Protein AF-A0A1F1UYZ4-F1 (afdb_monomer_lite)

Foldseek 3Di:
DDPVVVVVVVVVVVCVVPDADDAAAAEDEAEAEPPPPPPCVVVCCVRHYVHYHYHYDHDHPPCCCVNPVNVVVVVVVVVVVVVVVPDPPPPPPPDDPPPPPPPPPDDDDDDDDDD

Radius of gyration: 26.89 Å; chains: 1; bounding box: 48×24×97 Å

Sequence (115 aa):
MTATEFNSLRSLIDARTRYRPEGRVREALFVFPDDGEAHNHDQWRDHLVDDLCVAGVAGNHYSFVLGEDAALTGALIGEYIERRRQAPETDDRAADPSSEGIDRSRDRGNEMEHD

Structure (mmCIF, N/CA/C/O backbone):
data_AF-A0A1F1UYZ4-F1
#
_entry.id   AF-A0A1F1UYZ4-F1
#
loop_
_atom_site.group_PDB
_atom_site.id
_atom_site.type_symbol
_atom_site.label_atom_id
_atom_site.label_alt_id
_atom_site.label_comp_id
_atom_site.label_asym_id
_atom_site.label_entity_id
_atom_site.label_seq_id
_atom_site.pdbx_PDB_ins_code
_atom_site.Cartn_x
_atom_site.Cartn_y
_atom_site.Cartn_z
_atom_site.occupancy
_atom_site.B_iso_or_equiv
_atom_site.auth_seq_id
_atom_site.auth_comp_id
_atom_site.auth_asym_id
_atom_site.auth_atom_id
_atom_site.pdbx_PDB_model_num
ATOM 1 N N . MET A 1 1 ? 29.388 -0.377 -11.493 1.00 69.31 1 MET A N 1
ATOM 2 C CA . MET A 1 1 ? 29.049 -0.623 -10.083 1.00 69.31 1 MET A CA 1
ATOM 3 C C . MET A 1 1 ? 30.324 -0.545 -9.264 1.00 69.31 1 MET A C 1
ATOM 5 O O . MET A 1 1 ? 31.276 -1.252 -9.577 1.00 69.31 1 MET A O 1
ATOM 9 N N . THR A 1 2 ? 30.385 0.363 -8.299 1.00 91.19 2 THR A N 1
ATOM 10 C CA . THR A 1 2 ? 31.545 0.572 -7.423 1.00 91.19 2 THR A CA 1
ATOM 11 C C . THR A 1 2 ? 31.483 -0.349 -6.199 1.00 91.19 2 THR A C 1
ATOM 13 O O . THR A 1 2 ? 30.421 -0.864 -5.846 1.00 91.19 2 THR A O 1
ATOM 16 N N . ALA A 1 3 ? 32.615 -0.547 -5.514 1.00 89.25 3 ALA A N 1
ATOM 17 C CA . ALA A 1 3 ? 32.651 -1.315 -4.265 1.00 89.25 3 ALA A CA 1
ATOM 18 C C . ALA A 1 3 ? 31.748 -0.702 -3.174 1.00 89.25 3 ALA A C 1
ATOM 20 O O . ALA A 1 3 ? 31.145 -1.430 -2.386 1.00 89.25 3 ALA A O 1
ATOM 21 N N . THR A 1 4 ? 31.608 0.627 -3.155 1.00 91.50 4 THR A N 1
ATOM 22 C CA . THR A 1 4 ? 30.711 1.342 -2.237 1.00 91.50 4 THR A CA 1
ATOM 23 C C . THR A 1 4 ? 29.248 1.041 -2.543 1.00 91.50 4 THR A C 1
ATOM 25 O O . THR A 1 4 ? 28.521 0.633 -1.644 1.00 91.50 4 THR A O 1
ATOM 28 N N . GLU A 1 5 ? 28.830 1.151 -3.808 1.00 89.38 5 GLU A N 1
ATOM 29 C CA . GLU A 1 5 ? 27.459 0.828 -4.239 1.00 89.38 5 GLU A CA 1
ATOM 30 C C . GLU A 1 5 ? 27.087 -0.621 -3.902 1.00 89.38 5 GLU A C 1
ATOM 32 O O . GLU A 1 5 ? 25.988 -0.892 -3.417 1.00 89.38 5 GLU A O 1
ATOM 37 N N . PHE A 1 6 ? 28.026 -1.551 -4.095 1.00 91.94 6 PHE A N 1
ATOM 38 C CA . PHE A 1 6 ? 27.838 -2.956 -3.742 1.00 91.94 6 PHE A CA 1
ATOM 39 C C . PHE A 1 6 ? 27.667 -3.177 -2.241 1.00 91.94 6 PHE A C 1
ATOM 41 O O . PHE A 1 6 ? 26.731 -3.857 -1.816 1.00 91.94 6 PHE A O 1
ATOM 48 N N . ASN A 1 7 ? 28.530 -2.573 -1.426 1.00 92.00 7 ASN A N 1
ATOM 49 C CA . ASN A 1 7 ? 28.435 -2.698 0.024 1.00 92.00 7 ASN A CA 1
ATOM 50 C C . ASN A 1 7 ? 27.158 -2.055 0.576 1.00 92.00 7 ASN A C 1
ATOM 52 O O . ASN A 1 7 ? 26.541 -2.625 1.475 1.00 92.00 7 ASN A O 1
ATOM 56 N N . SER A 1 8 ? 26.724 -0.925 0.015 1.00 92.88 8 SER A N 1
ATOM 57 C CA . SER A 1 8 ? 25.457 -0.285 0.374 1.00 92.88 8 SER A CA 1
ATOM 58 C C . SER A 1 8 ? 24.259 -1.173 0.043 1.00 92.88 8 SER A C 1
ATOM 60 O O . SER A 1 8 ? 23.413 -1.393 0.909 1.00 92.88 8 SER A O 1
ATOM 62 N N . LEU A 1 9 ? 24.207 -1.745 -1.164 1.00 93.44 9 LEU A N 1
ATOM 63 C CA . LEU A 1 9 ? 23.121 -2.645 -1.556 1.00 93.44 9 LEU A CA 1
ATOM 64 C C . LEU A 1 9 ? 23.063 -3.884 -0.654 1.00 93.44 9 LEU A C 1
ATOM 66 O O . LEU A 1 9 ? 21.989 -4.254 -0.183 1.00 93.44 9 LEU A O 1
ATOM 70 N N . ARG A 1 10 ? 24.218 -4.494 -0.361 1.00 93.56 10 ARG A N 1
ATOM 71 C CA . ARG A 1 10 ? 24.305 -5.649 0.541 1.00 93.56 10 ARG A CA 1
ATOM 72 C C . ARG A 1 10 ? 23.742 -5.323 1.925 1.00 93.56 10 ARG A C 1
ATOM 74 O O . ARG A 1 10 ? 22.962 -6.108 2.453 1.00 93.56 10 ARG A O 1
ATOM 81 N N . SER A 1 11 ? 24.109 -4.176 2.492 1.00 92.69 11 SER A N 1
ATOM 82 C CA . SER A 1 11 ? 23.614 -3.743 3.803 1.00 92.69 11 SER A CA 1
ATOM 83 C C . SER A 1 11 ? 22.107 -3.484 3.805 1.00 92.69 11 SER A C 1
ATOM 85 O O . SER A 1 11 ? 21.436 -3.848 4.764 1.00 92.69 11 SER A O 1
ATOM 87 N N . LEU A 1 12 ? 21.552 -2.906 2.735 1.00 94.69 12 LEU A N 1
ATOM 88 C CA . LEU A 1 12 ? 20.106 -2.682 2.619 1.00 94.69 12 LEU A CA 1
ATOM 89 C C . LEU A 1 12 ? 19.326 -3.994 2.499 1.00 94.69 12 LEU A C 1
ATOM 91 O O . LEU A 1 12 ? 18.291 -4.156 3.144 1.00 94.69 12 LEU A O 1
ATOM 95 N N . ILE A 1 13 ? 19.833 -4.945 1.709 1.00 93.56 13 ILE A N 1
ATOM 96 C CA . ILE A 1 13 ? 19.235 -6.280 1.600 1.00 93.56 13 ILE A CA 1
ATOM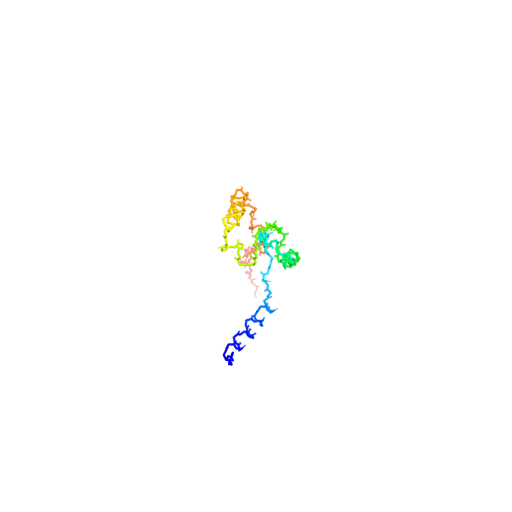 97 C C . ILE A 1 13 ? 19.264 -6.978 2.962 1.00 93.56 13 ILE A C 1
ATOM 99 O O . ILE A 1 13 ? 18.246 -7.516 3.385 1.00 93.56 13 ILE A O 1
ATOM 103 N N . ASP A 1 14 ? 20.398 -6.932 3.662 1.00 94.94 14 ASP A N 1
ATOM 104 C CA . ASP A 1 14 ? 20.559 -7.537 4.986 1.00 94.94 14 ASP A CA 1
ATOM 105 C C . ASP A 1 14 ? 19.643 -6.893 6.041 1.00 94.94 14 ASP A C 1
ATOM 107 O O . ASP A 1 14 ? 19.011 -7.589 6.834 1.00 94.94 14 ASP A O 1
ATOM 111 N N . ALA A 1 15 ? 19.492 -5.566 6.011 1.00 92.81 15 ALA A N 1
ATOM 112 C CA . ALA A 1 15 ? 18.546 -4.861 6.870 1.00 92.81 15 ALA A CA 1
ATOM 113 C C . ALA A 1 15 ? 17.096 -5.286 6.582 1.00 92.81 15 ALA A C 1
ATOM 115 O O . ALA A 1 15 ? 16.347 -5.591 7.510 1.00 92.81 15 ALA A O 1
ATOM 116 N N . ARG A 1 16 ? 16.707 -5.379 5.303 1.00 89.81 16 ARG A N 1
ATOM 117 C CA . ARG A 1 16 ? 15.364 -5.822 4.897 1.00 89.81 16 ARG A CA 1
ATOM 118 C C . ARG A 1 16 ? 15.072 -7.256 5.339 1.00 89.81 16 ARG A C 1
ATOM 120 O O . ARG A 1 16 ? 13.970 -7.531 5.799 1.00 89.81 16 ARG A O 1
ATOM 127 N N . THR A 1 17 ? 16.019 -8.181 5.181 1.00 88.81 17 THR A N 1
ATOM 128 C CA . THR A 1 17 ? 15.790 -9.603 5.496 1.00 88.81 17 THR A CA 1
ATOM 129 C C . THR A 1 17 ? 15.704 -9.860 6.997 1.00 88.81 17 THR A C 1
ATOM 131 O O . THR A 1 17 ? 14.912 -10.706 7.428 1.00 88.81 17 THR A O 1
ATOM 134 N N . ARG A 1 18 ? 16.483 -9.118 7.792 1.00 89.56 18 ARG A N 1
ATOM 135 C CA . ARG A 1 18 ? 16.487 -9.214 9.258 1.00 89.56 18 ARG A CA 1
ATOM 136 C C . ARG A 1 18 ? 15.361 -8.444 9.927 1.00 89.56 18 ARG A C 1
ATOM 138 O O . ARG A 1 18 ? 15.066 -8.742 11.080 1.00 89.56 18 ARG A O 1
ATOM 145 N N . TYR A 1 19 ? 14.746 -7.480 9.241 1.00 85.19 19 TYR A N 1
ATOM 146 C CA . TYR A 1 19 ? 13.651 -6.710 9.813 1.00 85.19 19 TYR A CA 1
ATOM 147 C C . TYR A 1 19 ? 12.532 -7.641 10.288 1.00 85.19 19 TYR A C 1
ATOM 149 O O . TYR A 1 19 ? 12.014 -8.481 9.541 1.00 85.19 19 TYR A O 1
ATOM 157 N N . ARG A 1 20 ? 12.182 -7.495 11.561 1.00 83.31 20 ARG A N 1
ATOM 158 C CA . ARG A 1 20 ? 11.037 -8.137 12.188 1.00 83.31 20 ARG A CA 1
ATOM 159 C C . ARG A 1 20 ? 10.291 -7.042 12.941 1.00 83.31 20 ARG A C 1
ATOM 161 O O . ARG A 1 20 ? 10.913 -6.396 13.781 1.00 83.31 20 ARG A O 1
ATOM 168 N N . PRO A 1 21 ? 9.023 -6.776 12.601 1.00 81.31 21 PRO A N 1
ATOM 169 C CA . PRO A 1 21 ? 8.246 -5.780 13.318 1.00 81.31 21 PRO A CA 1
ATOM 170 C C . PRO A 1 21 ? 8.091 -6.195 14.786 1.00 81.31 21 PRO A C 1
ATOM 172 O O . PRO A 1 21 ? 7.896 -7.373 15.092 1.00 81.31 21 PRO A O 1
ATOM 175 N N . GLU A 1 22 ? 8.211 -5.224 15.689 1.00 83.44 22 GLU A N 1
ATOM 176 C CA . GLU A 1 22 ? 7.944 -5.415 17.111 1.00 83.44 22 GLU A CA 1
ATOM 177 C C . GLU A 1 22 ? 6.446 -5.224 17.357 1.00 83.44 22 GLU A C 1
ATOM 179 O O . GLU A 1 22 ? 5.905 -4.139 17.152 1.00 83.44 22 GLU A O 1
ATOM 184 N N . GLY A 1 23 ? 5.771 -6.291 17.786 1.00 83.31 23 GLY A N 1
ATOM 185 C CA . GLY A 1 23 ? 4.332 -6.269 18.036 1.00 83.31 23 GLY A CA 1
ATOM 186 C C . GLY A 1 23 ? 3.474 -6.357 16.771 1.00 83.31 23 GLY A C 1
ATOM 187 O O . GLY A 1 23 ? 3.966 -6.492 15.649 1.00 83.31 23 GLY A O 1
ATOM 188 N N . ARG A 1 24 ? 2.157 -6.334 16.987 1.00 88.31 24 ARG A N 1
ATOM 189 C CA . ARG A 1 24 ? 1.140 -6.404 15.932 1.00 88.31 24 ARG A CA 1
ATOM 190 C C . ARG A 1 24 ? 0.412 -5.071 15.815 1.00 88.31 24 ARG A C 1
ATOM 192 O O . ARG A 1 24 ? 0.246 -4.349 16.796 1.00 88.31 24 ARG A O 1
ATOM 199 N N . VAL A 1 25 ? -0.006 -4.752 14.599 1.00 89.81 25 VAL A N 1
ATOM 200 C CA . VAL A 1 25 ? -0.824 -3.587 14.276 1.00 89.81 25 VAL A CA 1
ATOM 201 C C . VAL A 1 25 ? -2.285 -4.020 14.308 1.00 89.81 25 VAL A C 1
ATOM 203 O O . VAL A 1 25 ? -2.671 -4.947 13.601 1.00 89.81 25 VAL A O 1
ATOM 206 N N . ARG A 1 26 ? -3.112 -3.336 15.104 1.00 89.06 26 ARG A N 1
ATOM 207 C CA . ARG A 1 26 ? -4.534 -3.685 15.242 1.00 89.06 26 ARG A CA 1
ATOM 208 C C . ARG A 1 26 ? -5.284 -3.614 13.911 1.00 89.06 26 ARG A C 1
ATOM 210 O O . ARG A 1 26 ? -6.054 -4.509 13.600 1.00 89.06 26 ARG A O 1
ATOM 217 N N . GLU A 1 27 ? -5.060 -2.557 13.136 1.00 92.25 27 GLU A N 1
ATOM 218 C CA . GLU A 1 27 ? -5.765 -2.338 11.872 1.00 92.25 27 GLU A CA 1
ATOM 219 C C . GLU A 1 27 ? -4.883 -1.599 10.862 1.00 92.25 27 GLU A C 1
ATOM 221 O O . GLU A 1 27 ? -4.179 -0.650 11.225 1.00 92.25 27 GLU A O 1
ATOM 226 N N . ALA A 1 28 ? -4.935 -2.005 9.592 1.00 93.31 28 ALA A N 1
ATOM 227 C CA . ALA A 1 28 ? -4.249 -1.318 8.503 1.00 93.31 28 ALA A CA 1
ATOM 228 C C . ALA A 1 28 ? -5.020 -1.399 7.177 1.00 93.31 28 ALA A C 1
ATOM 230 O O . ALA A 1 28 ? -5.751 -2.353 6.917 1.00 93.31 28 ALA A O 1
ATOM 231 N N . LEU A 1 29 ? -4.778 -0.416 6.302 1.00 94.44 29 LEU A N 1
ATOM 232 C CA . LEU A 1 29 ? -5.144 -0.463 4.887 1.00 94.44 29 LEU A CA 1
ATOM 233 C C . LEU A 1 29 ? -3.911 -0.823 4.050 1.00 94.44 29 LEU A C 1
ATOM 235 O O . LEU A 1 29 ? -2.898 -0.124 4.102 1.00 94.44 29 LEU A O 1
ATOM 239 N N . PHE A 1 30 ? -4.028 -1.866 3.234 1.00 92.94 30 PHE A N 1
ATOM 240 C CA . PHE A 1 30 ? -3.057 -2.249 2.217 1.00 92.94 30 PHE A CA 1
ATOM 241 C C . PHE A 1 30 ? -3.593 -1.887 0.830 1.00 92.94 30 PHE A C 1
ATOM 243 O O . PHE A 1 30 ? -4.522 -2.521 0.330 1.00 92.94 30 PHE A O 1
ATOM 250 N N . VAL A 1 31 ? -3.011 -0.863 0.206 1.00 93.19 31 VAL A N 1
ATOM 251 C CA . VAL A 1 31 ? -3.327 -0.488 -1.179 1.00 93.19 31 VAL A CA 1
ATOM 252 C C . VAL A 1 31 ? -2.265 -1.062 -2.102 1.00 93.19 31 VAL A C 1
ATOM 254 O O . VAL A 1 31 ? -1.074 -0.886 -1.838 1.00 93.19 31 VAL A O 1
ATOM 257 N N . PHE A 1 32 ? -2.680 -1.746 -3.165 1.00 90.88 32 PHE A N 1
ATOM 258 C CA . PHE A 1 32 ? -1.761 -2.451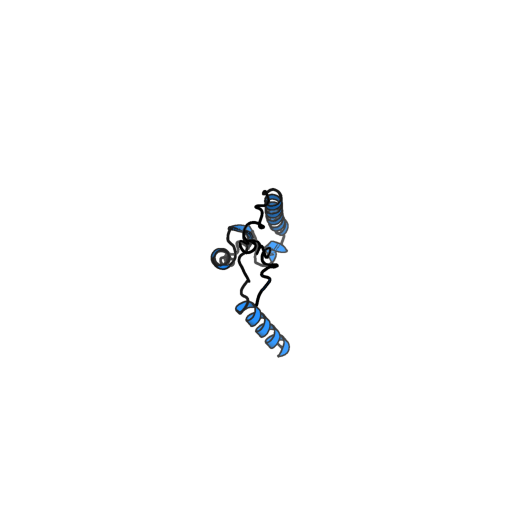 -4.052 1.00 90.88 32 PHE A CA 1
ATOM 259 C C . PHE A 1 32 ? -2.126 -2.286 -5.528 1.00 90.88 32 PHE A C 1
ATOM 261 O O . PHE A 1 32 ? -3.308 -2.185 -5.847 1.00 90.88 32 PHE A O 1
ATOM 268 N N . PRO A 1 33 ? -1.131 -2.244 -6.432 1.00 91.50 33 PRO A N 1
ATOM 269 C CA . PRO A 1 33 ? -1.394 -2.249 -7.862 1.00 91.50 33 PRO A CA 1
ATOM 270 C C . PRO A 1 33 ? -1.932 -3.615 -8.311 1.00 91.50 33 PRO A C 1
ATOM 272 O O . PRO A 1 33 ? -1.360 -4.652 -7.976 1.00 91.50 33 PRO A O 1
ATOM 275 N N . ASP A 1 34 ? -2.979 -3.617 -9.129 1.00 86.88 34 ASP A N 1
ATOM 276 C CA . ASP A 1 34 ? -3.539 -4.814 -9.769 1.00 86.88 34 ASP A CA 1
ATOM 277 C C . ASP A 1 34 ? -2.702 -5.235 -10.998 1.00 86.88 34 ASP A C 1
ATOM 279 O O . ASP A 1 34 ? -3.224 -5.493 -12.084 1.00 86.88 34 ASP A O 1
ATOM 283 N N . ASP A 1 35 ? -1.376 -5.284 -10.845 1.00 85.88 35 ASP A N 1
ATOM 284 C CA . ASP A 1 35 ? -0.420 -5.655 -11.898 1.00 85.88 35 ASP A CA 1
ATOM 285 C C . ASP A 1 35 ? -0.088 -7.158 -11.932 1.00 85.88 35 ASP A C 1
ATOM 287 O O . ASP A 1 35 ? 0.623 -7.615 -12.826 1.00 85.88 35 ASP A O 1
ATOM 291 N N . GLY A 1 36 ? -0.632 -7.932 -10.987 1.00 79.06 36 GLY A N 1
ATOM 292 C CA . GLY A 1 36 ? -0.391 -9.372 -10.850 1.00 79.06 36 GLY A CA 1
ATOM 293 C C . GLY A 1 36 ? 0.887 -9.736 -10.085 1.00 79.06 36 GLY A C 1
ATOM 294 O O . GLY A 1 36 ? 1.190 -10.917 -9.934 1.00 79.06 36 GLY A O 1
ATOM 295 N N . GLU A 1 37 ? 1.630 -8.750 -9.576 1.00 77.06 37 GLU A N 1
ATOM 296 C CA . GLU A 1 37 ? 2.883 -8.970 -8.840 1.00 77.06 37 GLU A CA 1
ATOM 297 C C . GLU A 1 37 ? 2.711 -8.742 -7.323 1.00 77.06 37 GLU A C 1
ATOM 299 O O . GLU A 1 37 ? 3.487 -9.244 -6.505 1.00 77.06 37 GLU A O 1
ATOM 304 N N . ALA A 1 38 ? 1.662 -8.024 -6.906 1.00 71.94 38 ALA A N 1
ATOM 305 C CA . ALA A 1 38 ? 1.431 -7.610 -5.519 1.00 71.94 38 ALA A CA 1
ATOM 306 C C . ALA A 1 38 ? 0.494 -8.547 -4.715 1.00 71.94 38 ALA A C 1
ATOM 308 O O . ALA A 1 38 ? -0.471 -8.117 -4.080 1.00 71.94 38 ALA A O 1
ATOM 309 N N . HIS A 1 39 ? 0.788 -9.852 -4.691 1.00 70.00 39 HIS A N 1
ATOM 310 C CA . HIS A 1 39 ? -0.037 -10.864 -3.998 1.00 70.00 39 HIS A CA 1
ATOM 311 C C . HIS A 1 39 ? 0.425 -11.225 -2.578 1.00 70.00 39 HIS A C 1
ATOM 313 O O . HIS A 1 39 ? -0.116 -12.129 -1.950 1.00 70.00 39 HIS A O 1
ATOM 319 N N . ASN A 1 40 ? 1.425 -10.536 -2.031 1.00 76.75 40 ASN A N 1
ATOM 320 C CA . ASN A 1 40 ? 1.974 -10.858 -0.712 1.00 76.75 40 ASN A CA 1
ATOM 321 C C . ASN A 1 40 ? 1.217 -10.215 0.464 1.00 76.75 40 ASN A C 1
ATOM 323 O O . ASN A 1 40 ? 1.678 -10.327 1.600 1.00 76.75 40 ASN A O 1
ATOM 327 N N . HIS A 1 41 ? 0.083 -9.550 0.228 1.00 79.56 41 HIS A N 1
ATOM 328 C CA . HIS A 1 41 ? -0.699 -8.901 1.286 1.00 79.56 41 HIS A CA 1
ATOM 329 C C . HIS A 1 41 ? -1.236 -9.901 2.324 1.00 79.56 41 HIS A C 1
ATOM 331 O O . HIS A 1 41 ? -1.338 -9.558 3.499 1.00 79.56 41 HIS A O 1
ATOM 337 N N . ASP A 1 42 ? -1.479 -11.159 1.945 1.00 81.44 42 ASP A N 1
ATOM 338 C CA . ASP A 1 42 ? -1.878 -12.205 2.897 1.00 81.44 42 ASP A CA 1
ATOM 339 C C . ASP A 1 42 ? -0.812 -12.448 3.981 1.00 81.44 42 ASP A C 1
ATOM 341 O O . ASP A 1 42 ? -1.145 -12.618 5.152 1.00 81.44 42 ASP A O 1
ATOM 345 N N . GLN A 1 43 ? 0.478 -12.321 3.642 1.00 85.19 43 GLN A N 1
ATOM 346 C CA . GLN A 1 43 ? 1.570 -12.460 4.617 1.00 85.19 43 GLN A CA 1
ATOM 347 C C . GLN A 1 43 ? 1.542 -11.358 5.688 1.00 85.19 43 GLN A C 1
ATOM 349 O O . GLN A 1 43 ? 2.036 -11.557 6.798 1.00 85.19 43 GLN A O 1
ATOM 354 N N . TRP A 1 44 ? 0.971 -10.190 5.379 1.00 87.62 44 TRP A N 1
ATOM 355 C CA . TRP A 1 44 ? 0.827 -9.105 6.350 1.00 87.62 44 TRP A CA 1
ATOM 356 C C . TRP A 1 44 ? -0.244 -9.425 7.385 1.00 87.62 44 TRP A C 1
ATOM 358 O O . TRP A 1 44 ? -0.033 -9.164 8.568 1.00 87.62 44 TRP A O 1
ATOM 368 N N . ARG A 1 45 ? -1.356 -10.032 6.958 1.00 84.62 45 ARG A N 1
ATOM 369 C CA . ARG A 1 45 ? -2.423 -10.487 7.857 1.00 84.62 45 ARG A CA 1
ATOM 370 C C . ARG A 1 45 ? -1.894 -11.548 8.827 1.00 84.62 45 ARG A C 1
ATOM 372 O O . ARG A 1 45 ? -2.060 -11.441 10.042 1.00 84.62 45 ARG A O 1
ATOM 379 N N . ASP A 1 46 ? -1.153 -12.517 8.298 1.00 84.75 46 ASP A N 1
ATOM 380 C CA . ASP A 1 46 ? -0.622 -13.621 9.099 1.00 84.75 46 ASP A CA 1
ATOM 381 C C . ASP A 1 46 ? 0.396 -13.143 10.147 1.00 84.75 46 ASP A C 1
ATOM 383 O O . ASP A 1 46 ? 0.387 -13.586 11.300 1.00 84.75 46 ASP A O 1
ATOM 387 N N . HIS A 1 47 ? 1.265 -12.196 9.787 1.00 82.50 47 HIS A N 1
ATOM 388 C CA . HIS A 1 47 ? 2.439 -11.883 10.605 1.00 82.50 47 HIS A CA 1
ATOM 389 C C . HIS A 1 47 ? 2.406 -10.540 11.334 1.00 82.50 47 HIS A C 1
ATOM 391 O O . HIS A 1 47 ? 3.157 -10.389 12.297 1.00 82.50 47 HIS A O 1
ATOM 397 N N . LEU A 1 48 ? 1.577 -9.581 10.915 1.00 88.69 48 LEU A N 1
ATOM 398 C CA . LEU A 1 48 ? 1.720 -8.193 11.363 1.00 88.69 48 LEU A CA 1
ATOM 399 C C . LEU A 1 48 ? 0.408 -7.485 11.703 1.00 88.69 48 LEU A C 1
ATOM 401 O O . LEU A 1 48 ? 0.416 -6.677 12.626 1.00 88.69 48 LEU A O 1
ATOM 405 N N . VAL A 1 49 ? -0.690 -7.747 10.993 1.00 91.88 49 VAL A N 1
ATOM 406 C CA . VAL A 1 49 ? -1.922 -6.948 11.106 1.00 91.88 49 VAL A CA 1
ATOM 407 C C . VAL A 1 49 ? -3.112 -7.823 11.486 1.00 91.88 49 VAL A C 1
ATOM 409 O O . VAL A 1 49 ? -3.362 -8.822 10.819 1.00 91.88 49 VAL A O 1
ATOM 412 N N . ASP A 1 50 ? -3.852 -7.448 12.530 1.00 89.56 50 ASP A N 1
ATOM 413 C CA . ASP A 1 50 ? -5.036 -8.201 12.973 1.00 89.56 50 ASP A CA 1
ATOM 414 C C . ASP A 1 50 ? -6.240 -7.973 12.051 1.00 89.56 50 ASP A C 1
ATOM 416 O O . ASP A 1 50 ? -6.845 -8.935 11.579 1.00 89.56 50 ASP A O 1
ATOM 420 N N . ASP A 1 51 ? -6.543 -6.711 11.743 1.00 90.62 51 ASP A N 1
ATOM 421 C CA . ASP A 1 51 ? -7.603 -6.316 10.815 1.00 90.62 51 ASP A CA 1
ATOM 422 C C . ASP A 1 51 ? -7.021 -5.616 9.574 1.00 90.62 51 ASP A C 1
ATOM 424 O O . ASP A 1 51 ? -6.672 -4.432 9.585 1.00 90.62 51 ASP A O 1
ATOM 428 N N . LEU A 1 52 ? -6.837 -6.383 8.496 1.00 92.62 52 LEU A N 1
ATOM 429 C CA . LEU A 1 52 ? -6.237 -5.898 7.253 1.00 92.62 52 LEU A CA 1
ATOM 430 C C . LEU A 1 52 ? -7.306 -5.626 6.188 1.00 92.62 52 LEU A C 1
ATOM 432 O O . LEU A 1 52 ? -7.783 -6.552 5.523 1.00 92.62 52 LEU A O 1
ATOM 436 N N . CYS A 1 53 ? -7.597 -4.346 5.960 1.00 92.56 53 CYS A N 1
ATOM 437 C CA . CYS A 1 53 ? -8.334 -3.878 4.790 1.00 92.56 53 CYS A CA 1
ATOM 438 C C . CYS A 1 53 ? -7.422 -3.892 3.559 1.00 92.56 53 CYS A C 1
ATOM 440 O O . CYS A 1 53 ? -6.277 -3.451 3.635 1.00 92.56 53 CYS A O 1
ATOM 442 N N . VAL A 1 54 ? -7.924 -4.338 2.407 1.00 92.38 54 VAL A N 1
ATOM 443 C CA . VAL A 1 54 ? -7.136 -4.408 1.167 1.00 92.38 54 VAL A CA 1
ATOM 444 C C . VAL A 1 54 ? -7.890 -3.725 0.024 1.00 92.38 54 VAL A C 1
ATOM 446 O O . VAL A 1 54 ? -9.097 -3.920 -0.112 1.00 92.38 54 VAL A O 1
ATOM 449 N N . ALA A 1 55 ? -7.191 -2.931 -0.789 1.00 92.50 55 ALA A N 1
ATOM 450 C CA . ALA A 1 55 ? -7.746 -2.265 -1.967 1.00 92.50 55 ALA A CA 1
ATOM 451 C C . ALA A 1 55 ? -6.794 -2.375 -3.169 1.00 92.50 55 ALA A C 1
ATOM 453 O O . ALA A 1 55 ? -5.647 -1.933 -3.093 1.00 92.50 55 ALA A O 1
ATOM 454 N N . GLY A 1 56 ? -7.289 -2.953 -4.264 1.00 91.25 56 GLY A N 1
ATOM 455 C CA . GLY A 1 56 ? -6.600 -2.996 -5.555 1.00 91.25 56 GLY A CA 1
ATOM 456 C C . GLY A 1 56 ? -6.797 -1.693 -6.328 1.00 91.25 56 GLY A C 1
ATOM 457 O O . GLY A 1 56 ? -7.876 -1.093 -6.275 1.00 91.25 56 GLY A O 1
ATOM 458 N N . VAL A 1 57 ? -5.751 -1.226 -7.006 1.00 92.62 57 VAL A N 1
ATOM 459 C CA . VAL A 1 57 ? -5.783 -0.019 -7.842 1.00 92.62 57 VAL A CA 1
ATOM 460 C C . VAL A 1 57 ? -5.079 -0.241 -9.174 1.00 92.62 57 VAL A C 1
ATOM 462 O O . VAL A 1 57 ? -4.171 -1.061 -9.298 1.00 92.62 57 VAL A O 1
ATOM 465 N N . ALA A 1 58 ? -5.469 0.532 -10.184 1.00 91.00 58 ALA A N 1
ATOM 466 C CA . ALA A 1 58 ? -4.819 0.493 -11.483 1.00 91.00 58 ALA A CA 1
ATOM 467 C C . ALA A 1 58 ? -3.369 1.007 -11.414 1.00 91.00 58 ALA A C 1
ATOM 469 O O . ALA A 1 58 ? -3.033 1.918 -10.653 1.00 91.00 58 ALA A O 1
ATOM 470 N N . GLY A 1 59 ? -2.514 0.442 -12.266 1.00 89.06 59 GLY A N 1
ATOM 471 C CA . GLY A 1 59 ? -1.114 0.829 -12.393 1.00 89.06 59 GLY A CA 1
ATOM 472 C C . GLY A 1 59 ? -0.147 -0.252 -11.928 1.00 89.06 59 GLY A C 1
ATOM 473 O O . GLY A 1 59 ? -0.525 -1.399 -11.741 1.00 89.06 59 GLY A O 1
ATOM 474 N N . ASN A 1 60 ? 1.118 0.131 -11.780 1.00 90.12 60 ASN A N 1
ATOM 475 C CA . ASN A 1 60 ? 2.189 -0.704 -11.245 1.00 90.12 60 ASN A CA 1
ATOM 476 C C . ASN A 1 60 ? 2.702 -0.130 -9.918 1.00 90.12 60 ASN A C 1
ATOM 478 O O . ASN A 1 60 ? 2.246 0.924 -9.468 1.00 90.12 60 ASN A O 1
ATOM 482 N N . HIS A 1 61 ? 3.717 -0.778 -9.345 1.00 89.56 61 HIS A N 1
ATOM 483 C CA . HIS A 1 61 ? 4.387 -0.370 -8.103 1.00 89.56 61 HIS A CA 1
ATO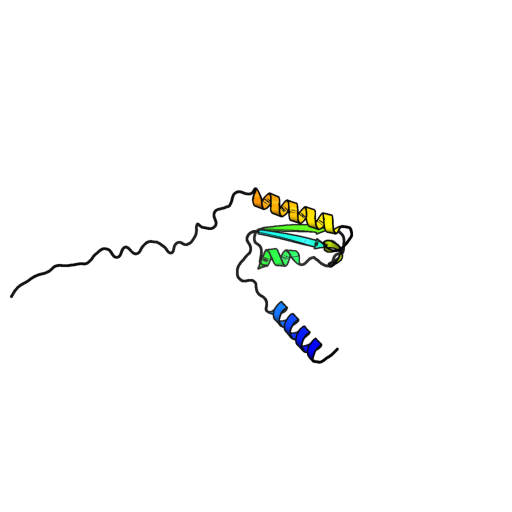M 484 C C . HIS A 1 61 ? 4.761 1.124 -7.998 1.00 89.56 61 HIS A C 1
ATOM 486 O O . HIS A 1 61 ? 4.870 1.651 -6.896 1.00 89.56 61 HIS A O 1
ATOM 492 N N . TYR A 1 62 ? 4.950 1.828 -9.115 1.00 90.75 62 TYR A N 1
ATOM 493 C CA . TYR A 1 62 ? 5.247 3.260 -9.134 1.00 90.75 62 TYR A CA 1
ATOM 494 C C . TYR A 1 62 ? 4.034 4.106 -9.524 1.00 90.75 62 TYR A C 1
ATOM 496 O O . TYR A 1 62 ? 3.747 5.125 -8.892 1.00 90.75 62 TYR A O 1
ATOM 504 N N . SER A 1 63 ? 3.318 3.711 -10.578 1.00 91.50 63 SER A N 1
ATOM 505 C CA . SER A 1 63 ? 2.266 4.553 -11.148 1.00 91.50 63 SER A CA 1
ATOM 506 C C . SER A 1 63 ? 1.015 4.619 -10.276 1.00 91.50 63 SER A C 1
ATOM 508 O O . SER A 1 63 ? 0.267 5.579 -10.404 1.00 91.50 63 SER A O 1
ATOM 510 N N . PHE A 1 64 ? 0.810 3.682 -9.347 1.00 9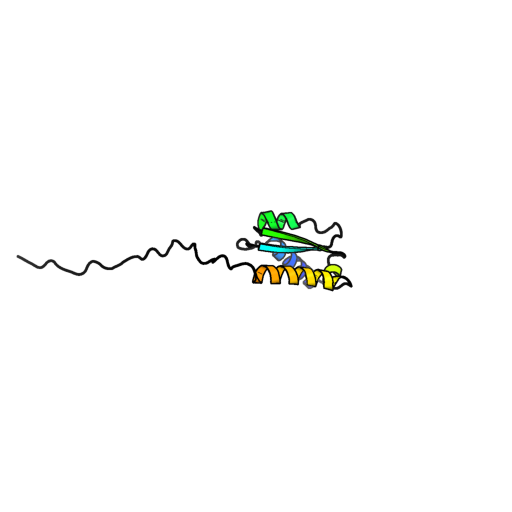1.19 64 PHE A N 1
ATOM 511 C CA . PHE A 1 64 ? -0.342 3.747 -8.445 1.00 91.19 64 PHE A CA 1
ATOM 512 C C . PHE A 1 64 ? -0.290 4.935 -7.460 1.00 91.19 64 PHE A C 1
ATOM 514 O O . PHE A 1 64 ? -1.321 5.323 -6.916 1.00 91.19 64 PHE A O 1
ATOM 521 N N . VAL A 1 65 ? 0.889 5.545 -7.252 1.00 92.00 65 VAL A N 1
ATOM 522 C CA . VAL A 1 65 ? 1.078 6.739 -6.398 1.00 92.00 65 VAL A CA 1
ATOM 523 C C . VAL A 1 65 ? 1.603 7.970 -7.141 1.00 92.00 65 VAL A C 1
ATOM 525 O O . VAL A 1 65 ? 1.524 9.072 -6.606 1.00 92.00 65 VAL A O 1
ATOM 528 N N . LEU A 1 66 ? 2.123 7.812 -8.363 1.00 91.25 66 LEU A N 1
ATOM 529 C CA . LEU A 1 66 ? 2.665 8.918 -9.173 1.00 91.25 66 LEU A CA 1
ATOM 530 C C . LEU A 1 66 ? 1.942 9.134 -10.511 1.00 91.25 66 LEU A C 1
ATOM 532 O O . LEU A 1 66 ? 2.195 10.132 -11.182 1.00 91.25 66 LEU A O 1
ATOM 536 N N . GLY A 1 67 ? 1.125 8.175 -10.942 1.00 88.69 67 GLY A N 1
ATOM 537 C CA . GLY A 1 67 ? 0.471 8.172 -12.247 1.00 88.69 67 GLY A CA 1
ATOM 538 C C . GLY A 1 67 ? -0.843 8.944 -12.271 1.00 88.69 67 GLY A C 1
ATOM 539 O O . GLY A 1 67 ? -1.254 9.547 -11.282 1.00 88.69 67 GLY A O 1
ATOM 540 N N . GLU A 1 68 ? -1.517 8.893 -13.420 1.00 88.62 68 GLU A N 1
ATOM 541 C CA . GLU A 1 68 ? -2.791 9.591 -13.654 1.00 88.62 68 GLU A CA 1
ATOM 542 C C . GLU A 1 68 ? -3.867 9.202 -12.627 1.00 88.62 68 GLU A C 1
ATOM 544 O O . GLU A 1 68 ? -4.595 10.063 -12.134 1.00 88.62 68 GLU A O 1
ATOM 549 N N . ASP A 1 69 ? -3.884 7.933 -12.213 1.00 87.62 69 ASP A N 1
ATOM 550 C CA . ASP A 1 69 ? -4.844 7.397 -11.244 1.00 87.62 69 ASP A CA 1
ATOM 551 C C . ASP A 1 69 ? -4.423 7.579 -9.772 1.00 87.62 69 ASP A C 1
ATOM 553 O O . ASP A 1 69 ? -5.139 7.153 -8.865 1.00 87.62 69 ASP A O 1
ATOM 557 N N . ALA A 1 70 ? -3.301 8.252 -9.479 1.00 91.94 70 ALA A N 1
ATOM 558 C CA . ALA A 1 70 ? -2.825 8.442 -8.102 1.00 91.94 70 ALA A CA 1
ATOM 559 C C . ALA A 1 70 ? -3.839 9.179 -7.205 1.00 91.94 70 ALA A C 1
ATOM 561 O O . ALA A 1 70 ? -3.887 8.961 -5.992 1.00 91.94 70 ALA A O 1
ATOM 562 N N . ALA A 1 71 ? -4.689 10.026 -7.794 1.00 93.38 71 ALA A N 1
ATOM 563 C CA . ALA A 1 71 ? -5.774 10.689 -7.074 1.00 93.38 71 ALA A CA 1
ATOM 564 C C . ALA A 1 71 ? -6.802 9.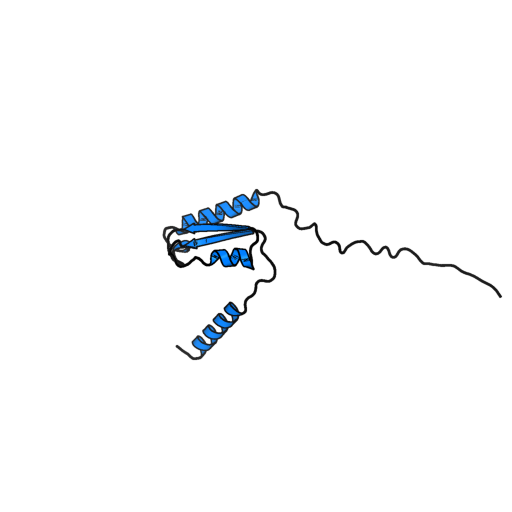690 -6.507 1.00 93.38 71 ALA A C 1
ATOM 566 O O . ALA A 1 71 ? -7.318 9.911 -5.411 1.00 93.38 71 ALA A O 1
ATOM 567 N N . LEU A 1 72 ? -7.068 8.579 -7.206 1.00 92.94 72 LEU A N 1
ATOM 568 C CA . LEU A 1 72 ? -7.971 7.521 -6.738 1.00 92.94 72 LEU A CA 1
ATOM 569 C C . LEU A 1 72 ? -7.361 6.764 -5.555 1.00 92.94 72 LEU A C 1
ATOM 571 O O . LEU A 1 72 ? -8.034 6.565 -4.543 1.00 92.94 72 LEU A O 1
ATOM 575 N N . THR A 1 73 ? -6.068 6.438 -5.629 1.00 95.31 73 THR A N 1
ATOM 576 C CA . THR A 1 73 ? -5.304 5.899 -4.491 1.00 95.31 73 THR A CA 1
ATOM 577 C C . THR A 1 73 ? -5.399 6.828 -3.277 1.0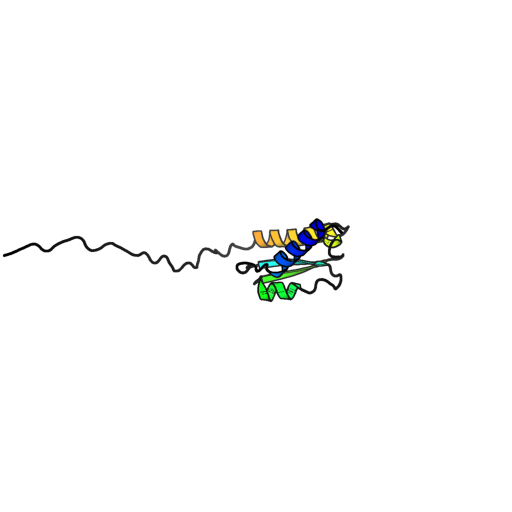0 95.31 73 THR A C 1
ATOM 579 O O . THR A 1 73 ? -5.676 6.381 -2.164 1.00 95.31 73 THR A O 1
ATOM 582 N N . GLY A 1 74 ? -5.236 8.139 -3.488 1.00 94.62 74 GLY A N 1
ATOM 583 C CA . GLY A 1 74 ? -5.380 9.147 -2.437 1.00 94.62 74 GLY A CA 1
ATOM 584 C C . GLY A 1 74 ? -6.785 9.198 -1.829 1.00 94.62 74 GLY A C 1
ATOM 585 O O . GLY A 1 74 ? -6.917 9.295 -0.608 1.00 94.62 74 GLY A O 1
ATOM 586 N N . ALA A 1 75 ? -7.833 9.086 -2.649 1.00 95.56 75 ALA A N 1
ATOM 587 C CA . ALA A 1 75 ? -9.218 9.068 -2.183 1.00 95.56 75 ALA A CA 1
ATOM 588 C C . ALA A 1 75 ? -9.511 7.856 -1.280 1.00 95.56 75 ALA A C 1
ATOM 590 O O . ALA A 1 75 ? -10.105 8.029 -0.217 1.00 95.56 75 ALA A O 1
ATOM 591 N N . LEU A 1 76 ? -9.027 6.662 -1.645 1.00 95.75 76 LEU A N 1
ATOM 592 C CA . LEU A 1 76 ? -9.172 5.441 -0.837 1.00 95.75 76 LEU A CA 1
ATOM 593 C C . LEU A 1 76 ? -8.500 5.573 0.537 1.00 95.75 76 LEU A C 1
ATOM 595 O O . LEU A 1 76 ? -9.076 5.206 1.564 1.00 95.75 76 LEU A O 1
ATOM 599 N N . ILE A 1 77 ? -7.289 6.136 0.565 1.00 95.69 77 ILE A N 1
ATOM 600 C CA . ILE A 1 77 ? -6.568 6.408 1.815 1.00 95.69 77 ILE A CA 1
ATOM 601 C C . ILE A 1 77 ? -7.340 7.429 2.660 1.00 95.69 77 ILE A C 1
ATOM 603 O O . ILE A 1 77 ? -7.504 7.236 3.865 1.00 95.69 77 ILE A O 1
ATOM 607 N N . GLY A 1 78 ? -7.843 8.496 2.034 1.00 96.12 78 GLY A N 1
ATOM 608 C CA . GLY A 1 78 ? -8.644 9.522 2.698 1.00 96.12 78 GLY A CA 1
ATOM 609 C C . GLY A 1 78 ? -9.909 8.952 3.340 1.00 96.12 78 GLY A C 1
ATOM 610 O O . GLY A 1 78 ? -10.159 9.197 4.518 1.00 96.12 78 GLY A O 1
ATOM 611 N N . GLU A 1 79 ? -10.664 8.131 2.609 1.00 95.69 79 GLU A N 1
ATOM 612 C CA . GLU A 1 79 ? -11.867 7.470 3.122 1.00 95.69 79 GLU A CA 1
ATOM 613 C C . GLU A 1 79 ? -11.552 6.553 4.309 1.00 95.69 79 GLU A C 1
ATOM 615 O O . GLU A 1 79 ? -12.257 6.563 5.318 1.00 95.69 79 GLU A O 1
ATOM 620 N N . TYR A 1 80 ? -10.473 5.772 4.228 1.00 95.31 80 TYR A N 1
ATOM 621 C CA . TYR A 1 80 ? -10.038 4.935 5.343 1.00 95.31 80 TYR A CA 1
ATOM 622 C C . TYR A 1 80 ? -9.711 5.762 6.595 1.00 95.31 80 TYR A C 1
ATOM 624 O O . TYR A 1 80 ? -10.179 5.431 7.685 1.00 95.31 80 TYR A O 1
ATOM 632 N N . ILE A 1 81 ? -8.983 6.872 6.449 1.00 94.50 81 ILE A N 1
ATOM 633 C CA . ILE A 1 81 ? -8.656 7.764 7.571 1.00 94.50 81 ILE A CA 1
ATOM 634 C C . ILE A 1 81 ? -9.921 8.393 8.170 1.00 94.50 81 ILE A C 1
ATOM 636 O O . ILE A 1 81 ? -10.052 8.440 9.393 1.00 94.50 81 ILE A O 1
ATOM 640 N N . GLU A 1 82 ? -10.861 8.857 7.346 1.00 94.88 82 GLU A N 1
ATOM 641 C CA . GLU A 1 82 ? -12.107 9.455 7.845 1.00 94.88 82 GLU A CA 1
ATOM 642 C C . GLU A 1 82 ? -12.990 8.437 8.573 1.00 94.88 82 GLU A C 1
ATOM 644 O O . GLU A 1 82 ? -13.494 8.728 9.658 1.00 94.88 82 GLU A O 1
ATOM 649 N N . ARG A 1 83 ? -13.103 7.204 8.059 1.00 90.56 83 ARG A N 1
ATOM 650 C CA . ARG A 1 83 ? -13.799 6.116 8.769 1.00 90.56 83 ARG A CA 1
ATOM 651 C C . ARG A 1 83 ? -13.166 5.836 10.130 1.00 90.56 83 ARG A C 1
ATOM 653 O O . ARG A 1 83 ? -13.879 5.690 11.120 1.00 90.56 83 ARG A O 1
ATOM 660 N N . ARG A 1 84 ? -11.831 5.827 10.205 1.00 86.81 84 ARG A N 1
ATOM 661 C CA . ARG A 1 84 ? -11.092 5.642 11.464 1.00 86.81 84 ARG A CA 1
ATOM 662 C C . ARG A 1 84 ? -11.341 6.766 12.466 1.00 86.81 84 ARG A C 1
ATOM 664 O O . ARG A 1 84 ? -11.455 6.482 13.650 1.00 86.81 84 ARG A O 1
ATOM 671 N N . ARG A 1 85 ? -11.452 8.018 12.012 1.00 87.31 85 ARG A N 1
ATOM 672 C CA . ARG A 1 85 ? -11.758 9.174 12.878 1.00 87.31 85 ARG A CA 1
ATOM 673 C C . ARG A 1 85 ? -13.164 9.121 13.472 1.00 87.31 85 ARG A C 1
ATOM 675 O O . ARG A 1 85 ? -13.390 9.674 14.541 1.00 87.31 85 ARG A O 1
ATOM 682 N N . GLN A 1 86 ? -14.103 8.508 12.759 1.00 84.62 86 GLN A N 1
ATOM 683 C CA . GLN A 1 86 ? -15.503 8.403 13.174 1.00 84.62 86 GLN A CA 1
ATOM 684 C C . GLN A 1 86 ? -15.781 7.163 14.032 1.00 84.62 86 GLN A C 1
ATOM 686 O O . GLN A 1 86 ? -16.807 7.110 14.712 1.00 84.62 86 GLN A O 1
ATOM 691 N N . ALA A 1 87 ? -14.889 6.170 14.010 1.00 77.69 87 ALA A N 1
ATOM 692 C CA . ALA A 1 87 ? -14.993 5.008 14.875 1.00 77.69 87 ALA A CA 1
ATOM 693 C C . ALA A 1 87 ? -14.754 5.429 16.339 1.00 77.69 87 ALA A C 1
ATOM 695 O O . ALA A 1 87 ? -13.774 6.126 16.610 1.00 77.69 87 ALA A O 1
ATOM 696 N N . PRO A 1 88 ? -15.618 5.029 17.293 1.00 62.09 88 PRO A N 1
ATOM 697 C CA . PRO A 1 88 ? -15.368 5.295 18.704 1.00 62.09 88 PRO A CA 1
ATOM 698 C C . PRO A 1 88 ? -14.018 4.691 19.103 1.00 62.09 88 PRO A C 1
ATOM 700 O O . PRO A 1 88 ? -13.730 3.543 18.755 1.00 62.09 88 PRO A O 1
ATOM 703 N N . GLU A 1 89 ? -13.191 5.464 19.815 1.00 60.47 89 GLU A N 1
ATOM 704 C CA . GLU A 1 89 ? -11.959 4.950 20.411 1.00 60.47 89 GLU A CA 1
ATOM 705 C C . GLU A 1 89 ? -12.334 3.780 21.325 1.00 60.47 89 GLU A C 1
ATOM 707 O O . GLU A 1 89 ? -12.946 3.952 22.379 1.00 60.47 89 GLU A O 1
ATOM 712 N N . THR A 1 90 ? -12.007 2.562 20.904 1.00 56.78 90 THR A N 1
ATOM 713 C CA . THR A 1 90 ? -11.902 1.450 21.837 1.00 56.78 90 THR A CA 1
ATOM 714 C C . THR A 1 90 ? -10.701 1.771 22.714 1.00 56.78 90 THR A C 1
ATOM 716 O O . THR A 1 90 ? -9.570 1.737 22.240 1.00 56.78 90 THR A O 1
ATOM 719 N N . ASP A 1 91 ? -10.983 2.194 23.941 1.00 48.75 91 ASP A N 1
ATOM 720 C CA . ASP A 1 91 ? -10.029 2.602 24.967 1.00 48.75 91 ASP A CA 1
ATOM 721 C C . ASP A 1 91 ? -8.920 1.546 25.155 1.00 48.75 91 ASP A C 1
ATOM 723 O O . ASP A 1 91 ? -9.111 0.526 25.816 1.00 48.75 91 ASP A O 1
ATOM 727 N N . ASP A 1 92 ? -7.743 1.789 24.569 1.00 54.72 92 ASP A N 1
ATOM 728 C CA . ASP A 1 92 ? -6.553 0.924 24.662 1.00 54.72 92 ASP A CA 1
ATOM 729 C C . ASP A 1 92 ? -5.841 1.042 26.035 1.00 54.72 92 ASP A C 1
ATOM 731 O O . ASP A 1 92 ? -4.689 0.632 26.191 1.00 54.72 92 ASP A O 1
ATOM 735 N N . ARG A 1 93 ? -6.494 1.596 27.072 1.00 49.62 93 ARG A N 1
ATOM 736 C CA . ARG A 1 93 ? -5.945 1.658 28.444 1.00 49.62 93 ARG A CA 1
ATOM 737 C C . ARG A 1 93 ? -6.367 0.522 29.370 1.00 49.62 93 ARG A C 1
ATOM 739 O O . ARG A 1 93 ? -5.890 0.470 30.502 1.00 49.62 93 ARG A O 1
ATOM 746 N N . ALA A 1 94 ? -7.203 -0.409 28.929 1.00 49.78 94 ALA A N 1
ATOM 747 C CA . ALA A 1 94 ? -7.690 -1.486 29.787 1.00 49.78 94 ALA A CA 1
ATOM 748 C C . ALA A 1 94 ? -6.976 -2.825 29.532 1.00 49.78 94 ALA A C 1
ATOM 750 O O . ALA A 1 94 ? -7.605 -3.753 29.039 1.00 49.78 94 ALA A O 1
ATOM 751 N N . ALA A 1 95 ? -5.686 -2.935 29.880 1.00 47.69 95 ALA A N 1
ATOM 752 C CA . ALA A 1 95 ? -5.052 -4.197 30.309 1.00 47.69 95 ALA A CA 1
ATOM 753 C C . ALA A 1 95 ? -3.578 -3.999 30.730 1.00 47.69 95 ALA A C 1
ATOM 755 O O . ALA A 1 95 ? -2.675 -4.585 30.140 1.00 47.69 95 ALA A O 1
ATOM 756 N N . ASP A 1 96 ? -3.316 -3.222 31.784 1.00 43.34 96 ASP A N 1
ATOM 757 C CA . ASP A 1 96 ? -2.191 -3.561 32.665 1.00 43.34 96 ASP A CA 1
ATOM 758 C C . ASP A 1 96 ? -2.767 -4.029 34.011 1.00 43.34 96 ASP A C 1
ATOM 760 O O . ASP A 1 96 ? -3.220 -3.201 34.802 1.00 43.34 96 ASP A O 1
ATOM 764 N N . PRO A 1 97 ? -2.819 -5.345 34.289 1.00 49.66 97 PRO A N 1
ATOM 765 C CA . PRO A 1 97 ? -3.253 -5.850 35.588 1.00 49.66 97 PRO A CA 1
ATOM 766 C C . PRO A 1 97 ? -2.186 -5.672 36.688 1.00 49.66 97 PRO A C 1
ATOM 768 O O . PRO A 1 97 ? -2.363 -6.180 37.791 1.00 49.66 97 PRO A O 1
ATOM 771 N N . SER A 1 98 ? -1.081 -4.961 36.437 1.00 49.75 98 SER A N 1
ATOM 772 C CA . SER A 1 98 ? 0.065 -4.906 37.359 1.00 49.75 98 SER A CA 1
ATOM 773 C C . SER A 1 98 ? 0.006 -3.799 38.420 1.00 49.75 98 SER A C 1
ATOM 775 O O . SER A 1 98 ? 0.976 -3.624 39.158 1.00 49.75 98 SER A O 1
ATOM 777 N N . SER A 1 99 ? -1.099 -3.056 38.550 1.00 48.41 99 SER A N 1
ATOM 778 C CA . SER A 1 99 ? -1.251 -2.036 39.600 1.00 48.41 99 SER A CA 1
ATOM 779 C C . SER A 1 99 ? -2.340 -2.370 40.625 1.00 48.41 99 SER A C 1
ATOM 781 O O . SER A 1 99 ? -3.093 -1.490 41.045 1.00 48.41 99 SER A O 1
ATOM 783 N N . GLU A 1 100 ? -2.430 -3.624 41.076 1.00 48.94 100 GLU A N 1
ATOM 784 C CA . GLU A 1 100 ? -2.968 -3.857 42.419 1.00 48.94 100 GLU A CA 1
ATOM 785 C C . GLU A 1 100 ? -1.976 -3.265 43.424 1.00 48.94 100 GLU A C 1
ATOM 787 O O . GLU A 1 100 ? -0.849 -3.734 43.598 1.00 48.94 100 GLU A O 1
ATOM 792 N N . GLY A 1 101 ? -2.383 -2.140 44.012 1.00 45.06 101 GLY A N 1
ATOM 793 C CA . GLY A 1 101 ? -1.596 -1.373 44.959 1.00 45.06 101 GLY A CA 1
ATOM 794 C C . GLY A 1 101 ? -1.064 -2.249 46.085 1.00 45.06 101 GLY A C 1
ATOM 795 O O . GLY A 1 101 ? -1.822 -2.823 46.863 1.00 45.06 101 GLY A O 1
ATOM 796 N N . ILE A 1 102 ? 0.260 -2.298 46.209 1.00 47.41 102 ILE A N 1
ATOM 797 C CA . ILE A 1 102 ? 0.900 -2.767 47.431 1.00 47.41 102 ILE A CA 1
ATOM 798 C C . ILE A 1 102 ? 0.614 -1.708 48.503 1.00 47.41 102 ILE A C 1
ATOM 800 O O . ILE A 1 102 ? 1.338 -0.719 48.626 1.00 47.41 102 ILE A O 1
ATOM 804 N N . ASP A 1 103 ? -0.459 -1.909 49.264 1.00 53.12 103 ASP A N 1
ATOM 805 C CA . ASP A 1 103 ? -0.723 -1.180 50.500 1.00 53.12 103 ASP A CA 1
ATOM 806 C C . ASP A 1 103 ? 0.364 -1.539 51.527 1.00 53.12 103 ASP A C 1
ATOM 808 O O . ASP A 1 103 ? 0.343 -2.596 52.154 1.00 53.12 103 ASP A O 1
ATOM 812 N N . ARG A 1 104 ? 1.367 -0.666 51.674 1.00 51.16 104 ARG A N 1
ATOM 813 C CA . ARG A 1 104 ? 2.412 -0.781 52.707 1.00 51.16 104 ARG A CA 1
ATOM 814 C C . ARG A 1 104 ? 2.051 -0.005 53.973 1.00 51.16 104 ARG A C 1
ATOM 816 O O . ARG A 1 104 ? 2.904 0.663 54.557 1.00 51.16 104 ARG A O 1
ATOM 823 N N . SER A 1 105 ? 0.806 -0.114 54.420 1.00 54.16 105 SER A N 1
ATOM 824 C CA . SER A 1 105 ? 0.323 0.543 55.635 1.00 54.16 105 SER A CA 1
ATOM 825 C C . SER A 1 105 ? 0.027 -0.473 56.736 1.00 54.16 105 SER A C 1
ATOM 827 O O . SER A 1 105 ? -1.129 -0.713 57.059 1.00 54.16 105 SER A O 1
ATOM 829 N N . ARG A 1 106 ? 1.068 -1.074 57.327 1.00 49.34 106 ARG A N 1
ATOM 830 C CA . ARG A 1 106 ? 1.079 -1.615 58.706 1.00 49.34 106 ARG A CA 1
ATOM 831 C C . ARG A 1 106 ? 2.407 -2.318 58.962 1.00 49.34 106 ARG A C 1
ATOM 833 O O . ARG A 1 106 ? 2.627 -3.402 58.446 1.00 49.34 106 ARG A O 1
ATOM 840 N N . ASP A 1 107 ? 3.291 -1.676 59.718 1.00 49.47 107 ASP A N 1
ATOM 841 C CA . ASP A 1 107 ? 3.604 -2.144 61.073 1.00 49.47 107 ASP A CA 1
ATOM 842 C C . ASP A 1 107 ? 4.552 -1.134 61.748 1.00 49.47 107 ASP A C 1
ATOM 844 O O . ASP A 1 107 ? 5.753 -1.078 61.482 1.00 49.47 107 ASP A O 1
ATOM 848 N N . ARG A 1 108 ? 3.985 -0.239 62.562 1.00 49.22 108 ARG A N 1
ATOM 849 C CA . ARG A 1 108 ? 4.739 0.649 63.451 1.00 49.22 108 ARG A CA 1
ATOM 850 C C . ARG A 1 108 ? 4.219 0.416 64.863 1.00 49.22 108 ARG A C 1
ATOM 852 O O . ARG A 1 108 ? 3.169 0.941 65.214 1.00 49.22 108 ARG A O 1
ATOM 859 N N . GLY A 1 109 ? 5.032 -0.299 65.635 1.00 42.31 109 GLY A N 1
ATOM 860 C CA . GLY A 1 109 ? 5.073 -0.274 67.094 1.00 42.31 109 GLY A CA 1
ATOM 861 C C . GLY A 1 109 ? 4.086 -1.210 67.784 1.00 42.31 109 GLY A C 1
ATOM 862 O O . GLY A 1 109 ? 2.881 -1.058 67.639 1.00 42.31 109 GLY A O 1
ATOM 863 N N . ASN A 1 110 ? 4.585 -2.051 68.690 1.00 41.16 110 ASN A N 1
ATOM 864 C CA . ASN A 1 110 ? 4.771 -1.648 70.089 1.00 41.16 110 ASN A CA 1
ATOM 865 C C . ASN A 1 110 ? 4.796 -2.884 71.001 1.00 41.16 110 ASN A C 1
ATOM 867 O O . ASN A 1 110 ? 3.727 -3.381 71.324 1.00 41.16 110 ASN A O 1
ATOM 871 N N . GLU A 1 111 ? 5.963 -3.292 71.504 1.00 44.41 111 GLU A N 1
ATOM 872 C CA . GLU A 1 111 ? 6.049 -3.997 72.794 1.00 44.41 111 GLU A CA 1
ATOM 873 C C . GLU A 1 111 ? 7.262 -3.461 73.581 1.00 44.41 111 GLU A C 1
ATOM 875 O O . GLU A 1 111 ? 8.416 -3.804 73.332 1.00 44.41 111 GLU A O 1
ATOM 880 N N . MET A 1 112 ? 6.959 -2.520 74.486 1.00 46.75 112 MET A N 1
ATOM 881 C CA . MET A 1 112 ? 7.528 -2.447 75.844 1.00 46.75 112 MET A CA 1
ATOM 882 C C . MET A 1 112 ? 7.250 -3.811 76.529 1.00 46.75 112 MET A C 1
ATOM 884 O O . MET A 1 112 ? 6.269 -4.446 76.159 1.00 46.75 112 MET A O 1
ATOM 888 N N . GLU A 1 113 ? 7.939 -4.371 77.523 1.00 43.91 113 GLU A N 1
ATOM 889 C CA . GLU A 1 113 ? 8.873 -3.944 78.574 1.00 43.91 113 GLU A CA 1
ATOM 890 C C . GLU A 1 113 ? 9.220 -5.226 79.403 1.00 43.91 113 GLU A C 1
ATOM 892 O O . GLU A 1 113 ? 8.589 -6.261 79.190 1.00 43.91 113 GLU A O 1
ATOM 897 N N . HIS A 1 114 ? 10.102 -5.097 80.412 1.00 36.69 114 HIS A N 1
ATOM 898 C CA . HIS A 1 114 ? 10.346 -6.005 81.567 1.00 36.69 114 HIS A CA 1
ATOM 899 C C . HIS A 1 114 ? 11.105 -7.332 81.298 1.00 36.69 114 HIS A C 1
ATOM 901 O O . HIS A 1 114 ? 10.782 -8.061 80.370 1.00 36.69 114 HIS A O 1
ATOM 907 N N . ASP A 1 115 ? 12.150 -7.738 82.036 1.00 48.97 115 ASP A N 1
ATOM 908 C CA . ASP A 1 115 ? 12.646 -7.449 83.402 1.00 48.97 115 ASP A CA 1
ATOM 909 C C . ASP A 1 115 ? 14.192 -7.522 83.461 1.00 48.97 115 ASP A C 1
ATOM 911 O O . ASP A 1 115 ? 14.778 -8.312 82.679 1.00 48.97 115 ASP A O 1
#

pLDDT: mean 79.35, std 18.1, range [36.69, 96.12]

Secondary structure (DSSP, 8-state):
--HHHHHHHHHHHHHHHH---SS-EEEEEEEEETTTT--THHHHHHHTEEEEEEEEESS-TTHHHHSTTHHHHHHHHHHHHHHHHHS----TT---TT-----------------